Protein AF-A0A3D3JY95-F1 (afdb_monomer_lite)

Secondary structure (DSSP, 8-state):
-HHHHHHHHHHHHHHTT-TTS-GGG-EEEEETHHHHHHHHHHHH-TT--EEEEES-PPPPSSTTS--

Radius of gyration: 13.1 Å; chains: 1; bounding box: 40×19×26 Å

Sequence (67 aa):
MKDAVEDARAAMIFLRTLRDVDPGRLGILGFSRGGYIAFYNGANNPNVKAMVIMACAPGRSNRGEFF

pLDDT: mean 87.73, std 16.16, range [43.19, 98.19]

Foldseek 3Di:
DVVLLVVVVVVLVVQVVDPPHDLQAAAAEAAAVGLVSQVVCCVPPPSHPYGYRHPHDDPPPPPDPDD

Structure (mmCIF, N/CA/C/O backbone):
data_AF-A0A3D3JY95-F1
#
_entry.id   AF-A0A3D3JY95-F1
#
loop_
_atom_site.group_PDB
_atom_site.id
_atom_site.type_symbol
_atom_site.label_atom_id
_atom_site.label_alt_id
_atom_site.label_comp_id
_atom_site.label_asym_id
_atom_site.label_entity_id
_atom_site.label_seq_id
_atom_site.pdbx_PDB_ins_code
_atom_site.Cartn_x
_atom_site.Cartn_y
_atom_site.Cartn_z
_atom_site.occupancy
_atom_site.B_iso_or_equiv
_atom_site.auth_seq_id
_atom_site.auth_comp_id
_atom_site.auth_asym_id
_atom_site.auth_atom_id
_atom_site.pdbx_PDB_model_num
ATOM 1 N N . MET A 1 1 ? 13.376 4.075 -1.826 1.00 65.56 1 MET A N 1
ATOM 2 C CA . MET A 1 1 ? 12.256 3.100 -1.858 1.00 65.56 1 MET A CA 1
ATOM 3 C C . MET A 1 1 ? 11.595 2.968 -0.492 1.00 65.56 1 MET A C 1
ATOM 5 O O . MET A 1 1 ? 10.376 3.004 -0.439 1.00 65.56 1 MET A O 1
ATOM 9 N N . LYS A 1 2 ? 12.385 2.862 0.589 1.00 77.69 2 LYS A N 1
ATOM 10 C CA . LYS A 1 2 ? 11.903 2.799 1.977 1.00 77.69 2 LYS A CA 1
ATOM 11 C C . LYS A 1 2 ? 10.900 3.907 2.322 1.00 77.69 2 LYS A C 1
ATOM 13 O O . LYS A 1 2 ? 9.808 3.592 2.769 1.00 77.69 2 LYS A O 1
ATOM 18 N N . ASP A 1 3 ? 11.220 5.159 2.000 1.00 89.75 3 ASP A N 1
ATOM 19 C CA . ASP A 1 3 ? 10.337 6.293 2.315 1.00 89.75 3 ASP A CA 1
ATOM 20 C C . ASP A 1 3 ? 8.973 6.163 1.623 1.00 89.75 3 ASP A C 1
ATOM 22 O O . ASP A 1 3 ? 7.940 6.241 2.266 1.00 89.75 3 ASP A O 1
ATOM 26 N N . ALA A 1 4 ? 8.957 5.798 0.337 1.00 91.38 4 ALA A N 1
ATOM 27 C CA . ALA A 1 4 ? 7.713 5.604 -0.411 1.00 91.38 4 ALA A CA 1
ATOM 28 C C . ALA A 1 4 ? 6.870 4.410 0.088 1.00 91.38 4 ALA A C 1
ATOM 30 O O . ALA A 1 4 ? 5.647 4.405 -0.056 1.00 91.38 4 ALA A O 1
ATOM 31 N N . VAL A 1 5 ? 7.510 3.385 0.658 1.00 93.56 5 VAL A N 1
ATOM 32 C CA . VAL A 1 5 ? 6.818 2.268 1.317 1.00 93.56 5 VAL A CA 1
ATOM 33 C C . VAL A 1 5 ? 6.145 2.737 2.601 1.00 93.56 5 VAL A C 1
ATOM 35 O O . VAL A 1 5 ? 4.975 2.411 2.814 1.00 93.56 5 VAL A O 1
ATOM 38 N N . GLU A 1 6 ? 6.856 3.510 3.421 1.00 95.62 6 GLU A N 1
ATOM 39 C CA . GLU A 1 6 ? 6.323 4.064 4.665 1.00 95.62 6 GLU A CA 1
ATOM 40 C C . GLU A 1 6 ? 5.222 5.095 4.409 1.00 95.62 6 GLU A C 1
ATOM 42 O O . GLU A 1 6 ? 4.197 5.055 5.086 1.00 95.62 6 GLU A O 1
ATOM 47 N N . ASP A 1 7 ? 5.366 5.939 3.388 1.00 96.62 7 ASP A N 1
ATOM 48 C CA . ASP A 1 7 ? 4.341 6.904 2.985 1.00 96.62 7 ASP A CA 1
ATOM 49 C C . ASP A 1 7 ? 3.055 6.197 2.545 1.00 96.62 7 ASP A C 1
ATOM 51 O O . ASP A 1 7 ? 1.959 6.561 2.974 1.00 96.62 7 ASP A O 1
ATOM 55 N N . ALA A 1 8 ? 3.167 5.131 1.744 1.00 95.50 8 ALA A N 1
ATOM 56 C CA . ALA A 1 8 ? 2.011 4.325 1.354 1.00 95.50 8 ALA A CA 1
ATOM 57 C C . ALA A 1 8 ? 1.342 3.661 2.572 1.00 95.50 8 ALA A C 1
ATOM 59 O O . ALA A 1 8 ? 0.111 3.621 2.667 1.00 95.50 8 ALA A O 1
ATOM 60 N N . ARG A 1 9 ? 2.133 3.188 3.542 1.00 95.00 9 ARG A N 1
ATOM 61 C CA . ARG A 1 9 ? 1.618 2.635 4.801 1.00 95.00 9 ARG A CA 1
ATOM 62 C C . ARG A 1 9 ? 0.906 3.698 5.638 1.00 95.00 9 ARG A C 1
ATOM 64 O O . ARG A 1 9 ? -0.186 3.439 6.146 1.00 95.00 9 ARG A O 1
ATOM 71 N N . ALA A 1 10 ? 1.494 4.884 5.765 1.00 96.69 10 ALA A N 1
ATOM 72 C CA . ALA A 1 10 ? 0.923 6.012 6.490 1.00 96.69 10 ALA A CA 1
ATOM 73 C C . ALA A 1 10 ? -0.388 6.483 5.846 1.00 96.69 10 ALA A C 1
ATOM 75 O O . ALA A 1 10 ? -1.375 6.685 6.553 1.00 96.69 10 ALA A O 1
ATOM 76 N N . ALA A 1 11 ? -0.442 6.549 4.513 1.00 96.62 11 ALA A N 1
ATOM 77 C CA . ALA A 1 11 ? -1.662 6.855 3.774 1.00 96.62 11 ALA A CA 1
ATOM 78 C C . ALA A 1 11 ? -2.780 5.843 4.078 1.00 96.62 11 ALA A C 1
ATOM 80 O O . ALA A 1 11 ? -3.911 6.240 4.348 1.00 96.62 11 ALA A O 1
ATOM 81 N N . MET A 1 12 ? -2.478 4.540 4.128 1.00 95.25 12 MET A N 1
ATOM 82 C CA . MET A 1 12 ? -3.467 3.527 4.524 1.00 95.25 12 MET A CA 1
ATOM 83 C C . MET A 1 12 ? -3.936 3.679 5.974 1.00 95.25 12 MET A C 1
ATOM 85 O O . MET A 1 12 ? -5.112 3.455 6.255 1.00 95.25 12 MET A O 1
ATOM 89 N N . ILE A 1 13 ? -3.043 4.040 6.901 1.00 96.19 13 ILE A N 1
ATOM 90 C CA . ILE A 1 13 ? -3.414 4.314 8.298 1.00 96.19 13 ILE A CA 1
ATOM 91 C C . ILE A 1 13 ? -4.346 5.522 8.367 1.00 96.19 13 ILE A C 1
ATOM 93 O O . ILE A 1 13 ? -5.364 5.457 9.048 1.00 96.19 13 ILE A O 1
ATOM 97 N N . PHE A 1 14 ? -4.042 6.584 7.624 1.00 97.62 14 PHE A N 1
ATOM 98 C CA . PHE A 1 14 ? -4.896 7.762 7.537 1.00 97.62 14 PHE A CA 1
ATOM 99 C C . PHE A 1 14 ? -6.275 7.431 6.951 1.00 97.62 14 PHE A C 1
ATOM 101 O O . PHE A 1 14 ? -7.285 7.796 7.539 1.00 97.62 14 PHE A O 1
ATOM 108 N N . LEU A 1 15 ? -6.349 6.668 5.855 1.00 97.25 15 LEU A N 1
ATOM 109 C CA . LEU A 1 15 ? -7.634 6.270 5.266 1.00 97.25 15 LEU A CA 1
ATOM 110 C C . LEU A 1 15 ? -8.537 5.530 6.265 1.00 97.25 15 LEU A C 1
ATOM 112 O O . LEU A 1 15 ? -9.750 5.688 6.215 1.00 97.25 15 LEU A O 1
ATOM 116 N N . ARG A 1 16 ? -7.964 4.769 7.207 1.00 95.50 16 ARG A N 1
ATOM 117 C CA . ARG A 1 16 ? -8.720 4.058 8.255 1.00 95.50 16 ARG A CA 1
ATOM 118 C C . ARG A 1 16 ? -9.362 4.975 9.296 1.00 95.50 16 ARG A C 1
ATOM 120 O O . ARG A 1 16 ? -10.227 4.502 10.026 1.00 95.50 16 ARG A O 1
ATOM 127 N N . THR A 1 17 ? -8.937 6.233 9.409 1.00 97.19 17 THR A N 1
ATOM 128 C CA . THR A 1 17 ? -9.522 7.195 10.360 1.00 97.19 17 THR A CA 1
ATOM 129 C C . THR A 1 17 ? -10.692 7.972 9.761 1.00 97.19 17 THR A C 1
ATOM 131 O O . THR A 1 17 ? -11.427 8.637 10.492 1.00 97.19 17 THR A O 1
ATOM 134 N N . LEU A 1 18 ? -10.886 7.892 8.441 1.00 98.19 18 LEU A N 1
ATOM 135 C CA . LEU A 1 18 ? -11.959 8.588 7.747 1.00 98.19 18 LEU A CA 1
ATOM 136 C C . LEU A 1 18 ? -13.296 7.893 8.013 1.00 98.19 18 LEU A C 1
ATOM 138 O O . LEU A 1 18 ? -13.452 6.702 7.761 1.00 98.19 18 LEU A O 1
ATOM 142 N N . ARG A 1 19 ? -14.285 8.662 8.479 1.00 97.81 19 ARG A N 1
ATOM 143 C CA . ARG A 1 19 ? -15.625 8.158 8.829 1.00 97.81 19 ARG A CA 1
ATOM 144 C C . ARG A 1 19 ? -16.336 7.455 7.668 1.00 97.81 19 ARG A C 1
ATOM 146 O O . ARG A 1 19 ? -17.097 6.525 7.902 1.00 97.81 19 ARG A O 1
ATOM 153 N N . ASP A 1 20 ? -16.076 7.896 6.442 1.00 97.75 20 ASP A N 1
ATOM 154 C CA . ASP A 1 20 ? -16.763 7.412 5.241 1.00 97.75 20 ASP A CA 1
ATOM 155 C C . ASP A 1 20 ? -15.985 6.284 4.530 1.00 97.75 20 ASP A C 1
ATOM 157 O O . ASP A 1 20 ? -16.308 5.904 3.405 1.00 97.75 20 ASP A O 1
ATOM 161 N N . VAL A 1 21 ? -14.948 5.738 5.177 1.00 97.75 21 VAL A N 1
ATOM 162 C CA . VAL A 1 21 ? -14.125 4.634 4.670 1.00 97.75 21 VAL A CA 1
ATOM 163 C C . VAL A 1 21 ? -14.327 3.400 5.544 1.00 97.75 21 VAL A C 1
ATOM 165 O O . VAL A 1 21 ? -14.141 3.453 6.754 1.00 97.75 21 VAL A O 1
ATOM 168 N N . ASP A 1 22 ? -14.646 2.257 4.930 1.00 97.44 22 ASP A N 1
ATOM 169 C CA . ASP A 1 22 ? -14.651 0.967 5.626 1.00 97.44 22 ASP A CA 1
ATOM 170 C C . ASP A 1 22 ? -13.205 0.444 5.770 1.00 97.44 22 ASP A C 1
ATOM 172 O O . ASP A 1 22 ? -12.602 -0.002 4.781 1.00 97.44 22 ASP A O 1
ATOM 176 N N . PRO A 1 23 ? -12.621 0.438 6.985 1.00 95.75 23 PRO A N 1
ATOM 177 C CA . PRO A 1 23 ? -11.251 -0.025 7.193 1.00 95.75 23 PRO A CA 1
ATOM 178 C C . PRO A 1 23 ? -11.091 -1.530 6.918 1.00 95.75 23 PRO A C 1
ATOM 180 O O . PRO A 1 23 ? -9.968 -2.016 6.737 1.00 95.75 23 PRO A O 1
ATOM 183 N N . GLY A 1 24 ? -12.185 -2.291 6.882 1.00 96.56 24 GLY A N 1
ATOM 184 C CA . GLY A 1 24 ? -12.213 -3.710 6.551 1.00 96.56 24 GLY A CA 1
ATOM 185 C C . GLY A 1 24 ? -12.122 -4.013 5.054 1.00 96.56 24 GLY A C 1
ATOM 186 O O . GLY A 1 24 ? -12.014 -5.189 4.716 1.00 96.56 24 GLY A O 1
ATOM 187 N N . ARG A 1 25 ? -12.141 -3.001 4.168 1.00 97.38 25 ARG A N 1
ATOM 188 C CA . ARG A 1 25 ? -12.223 -3.168 2.698 1.00 97.38 25 ARG A CA 1
ATOM 189 C C . ARG A 1 25 ? -11.182 -2.374 1.898 1.00 97.38 25 ARG A C 1
ATOM 191 O O . ARG A 1 25 ? -11.381 -2.0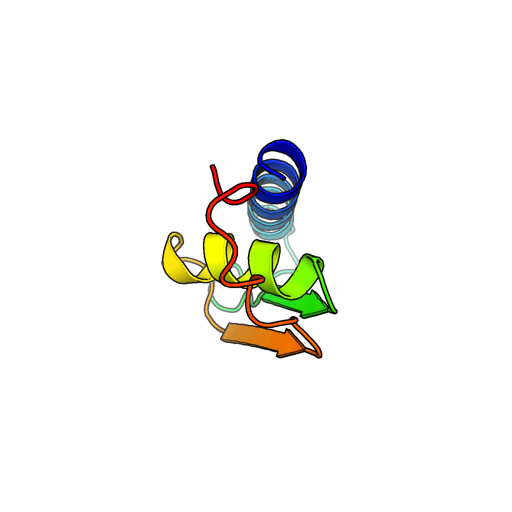90 0.721 1.00 97.38 25 ARG A O 1
ATOM 198 N N . LEU A 1 26 ? -10.055 -2.023 2.511 1.00 97.25 26 LEU A N 1
ATOM 199 C CA . LEU A 1 26 ? -8.993 -1.271 1.836 1.00 97.25 26 LEU A CA 1
ATOM 200 C C . LEU A 1 26 ? -8.091 -2.171 0.980 1.00 97.25 26 LEU A C 1
ATOM 202 O O . LEU A 1 26 ? -7.591 -3.190 1.455 1.00 97.25 26 LEU A O 1
ATOM 206 N N . GLY A 1 27 ? -7.845 -1.760 -0.264 1.00 97.19 27 GLY A N 1
ATOM 207 C CA . GLY A 1 27 ? -6.875 -2.370 -1.175 1.00 97.19 27 GLY A CA 1
ATOM 208 C C . GLY A 1 27 ? -5.780 -1.388 -1.594 1.00 97.19 27 GLY A C 1
ATOM 209 O O . GLY A 1 27 ? -5.901 -0.185 -1.371 1.00 97.19 27 GLY A O 1
ATOM 210 N N . ILE A 1 28 ? -4.714 -1.904 -2.208 1.00 97.62 28 ILE A N 1
ATOM 211 C CA . ILE A 1 28 ? -3.593 -1.108 -2.720 1.00 97.62 28 ILE A CA 1
ATOM 212 C C . ILE A 1 28 ? -3.317 -1.436 -4.188 1.00 97.62 28 ILE A C 1
ATOM 214 O O . ILE A 1 28 ? -3.372 -2.591 -4.611 1.00 97.62 28 ILE A O 1
ATOM 218 N N . LEU A 1 29 ? -3.005 -0.409 -4.969 1.00 97.06 29 LEU A N 1
ATOM 219 C CA . LEU A 1 29 ? -2.646 -0.525 -6.376 1.00 97.06 29 LEU A CA 1
ATOM 220 C C . LEU A 1 29 ? -1.322 0.189 -6.624 1.00 97.06 29 LEU A C 1
ATOM 222 O O . LEU A 1 29 ? -1.077 1.266 -6.085 1.00 97.06 29 LEU A O 1
ATOM 226 N N . GLY A 1 30 ? -0.482 -0.406 -7.467 1.00 96.19 30 GLY A N 1
ATOM 227 C CA . GLY A 1 30 ? 0.803 0.162 -7.841 1.00 96.19 30 GLY A CA 1
ATOM 228 C C . GLY A 1 30 ? 1.130 -0.039 -9.317 1.00 96.19 30 GLY A C 1
ATOM 229 O O . GLY A 1 30 ? 1.019 -1.150 -9.832 1.00 96.19 30 GLY A O 1
ATOM 230 N N . PHE A 1 31 ? 1.580 1.027 -9.984 1.00 95.44 31 PHE A N 1
ATOM 231 C CA . PHE A 1 31 ? 2.048 1.003 -11.373 1.00 95.44 31 PHE A CA 1
ATOM 232 C C . PHE A 1 31 ? 3.570 1.155 -11.457 1.00 95.44 31 PHE A C 1
ATOM 234 O O . PHE A 1 31 ? 4.142 2.004 -10.767 1.00 95.44 31 PHE A O 1
ATOM 241 N N . SER A 1 32 ? 4.232 0.380 -12.322 1.00 93.19 32 SER A N 1
ATOM 242 C CA . SER A 1 32 ? 5.688 0.427 -12.518 1.00 93.19 32 SER A CA 1
ATOM 243 C C . SER A 1 32 ? 6.426 0.231 -11.182 1.00 93.19 32 SER A C 1
ATOM 245 O O . SER A 1 32 ? 6.170 -0.751 -10.485 1.00 93.19 32 SER A O 1
ATOM 247 N N . ARG A 1 33 ? 7.282 1.169 -10.755 1.00 90.25 33 ARG A N 1
ATOM 248 C CA . ARG A 1 33 ? 7.916 1.162 -9.421 1.00 90.25 33 ARG A CA 1
ATOM 249 C C . ARG A 1 33 ? 6.897 1.098 -8.273 1.00 90.25 33 ARG A C 1
ATOM 251 O O . ARG A 1 33 ? 7.172 0.482 -7.246 1.00 90.25 33 ARG A O 1
ATOM 258 N N . GLY A 1 34 ? 5.713 1.683 -8.454 1.00 93.00 34 GLY A N 1
ATOM 259 C CA . GLY A 1 34 ? 4.606 1.589 -7.504 1.00 93.00 34 GLY A CA 1
ATOM 260 C C . GLY A 1 34 ? 4.135 0.153 -7.280 1.00 93.00 34 GLY A C 1
ATOM 261 O O . GLY A 1 34 ? 3.689 -0.162 -6.185 1.00 93.00 34 GLY A O 1
ATOM 262 N N . GLY A 1 35 ? 4.289 -0.733 -8.269 1.00 94.56 35 GLY A 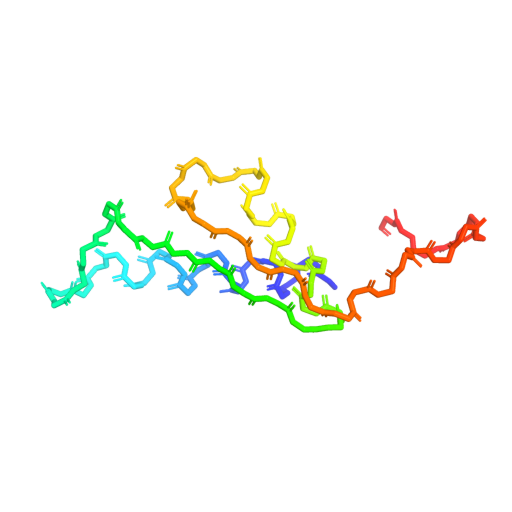N 1
ATOM 263 C CA . GLY A 1 35 ? 3.967 -2.154 -8.135 1.00 94.56 35 GLY A CA 1
ATOM 264 C C . GLY A 1 35 ? 4.784 -2.842 -7.040 1.00 94.56 35 GLY A C 1
ATOM 265 O O . GLY A 1 35 ? 4.227 -3.596 -6.250 1.00 94.56 35 GLY A O 1
ATOM 266 N N . TYR A 1 36 ? 6.071 -2.503 -6.911 1.00 92.50 36 TYR A N 1
ATOM 267 C CA . TYR A 1 36 ? 6.916 -2.982 -5.812 1.00 92.50 36 TYR A CA 1
ATOM 268 C C . TYR A 1 36 ? 6.502 -2.421 -4.451 1.00 92.50 36 TYR A C 1
ATOM 270 O O . TYR A 1 36 ? 6.514 -3.143 -3.457 1.00 92.50 36 TYR A O 1
ATOM 278 N N . ILE A 1 37 ? 6.125 -1.143 -4.398 1.00 93.69 37 ILE A N 1
ATOM 279 C CA . ILE A 1 37 ? 5.654 -0.498 -3.164 1.00 93.69 37 ILE A CA 1
ATOM 280 C C . ILE A 1 37 ? 4.343 -1.144 -2.695 1.00 93.69 37 ILE A C 1
ATOM 282 O O . ILE A 1 37 ? 4.199 -1.458 -1.512 1.00 93.69 37 ILE A O 1
ATOM 286 N N . ALA A 1 38 ? 3.419 -1.378 -3.632 1.00 95.50 38 ALA A N 1
ATOM 287 C CA . ALA A 1 38 ? 2.162 -2.075 -3.398 1.00 95.50 38 ALA A CA 1
ATOM 288 C C . ALA A 1 38 ? 2.405 -3.519 -2.947 1.00 95.50 38 ALA A C 1
ATOM 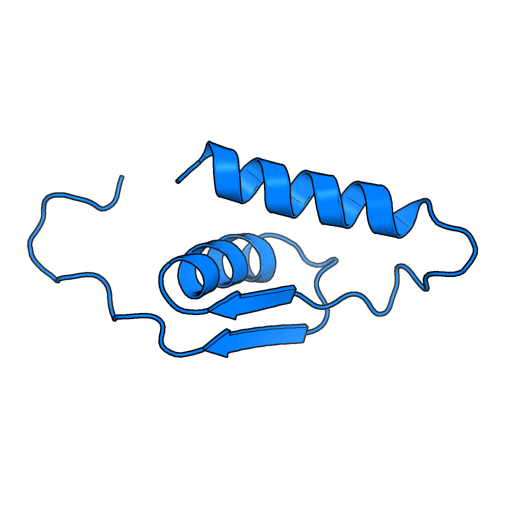290 O O . ALA A 1 38 ? 1.817 -3.932 -1.953 1.00 95.50 38 ALA A O 1
ATOM 291 N N . PHE A 1 39 ? 3.321 -4.240 -3.606 1.00 94.00 39 PHE A N 1
ATOM 292 C CA . PHE A 1 39 ? 3.731 -5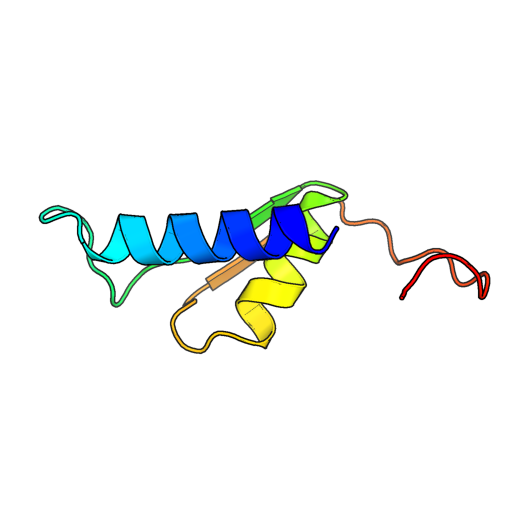.590 -3.215 1.00 94.00 39 PHE A CA 1
ATOM 293 C C . PHE A 1 39 ? 4.253 -5.646 -1.782 1.00 94.00 39 PHE A C 1
ATOM 295 O O . PHE A 1 39 ? 3.753 -6.423 -0.972 1.00 94.00 39 PHE A O 1
ATOM 302 N N . TYR A 1 40 ? 5.225 -4.795 -1.448 1.00 93.31 40 TYR A N 1
ATOM 303 C CA . TYR A 1 40 ? 5.836 -4.793 -0.123 1.00 93.31 40 TYR A CA 1
ATOM 304 C C . TYR A 1 40 ? 4.818 -4.465 0.978 1.00 93.31 40 TYR A C 1
ATOM 306 O O . TYR A 1 40 ? 4.803 -5.124 2.017 1.00 93.31 40 TYR A O 1
ATOM 314 N N . ASN A 1 41 ? 3.943 -3.481 0.747 1.00 94.62 41 ASN A N 1
ATOM 315 C CA . ASN A 1 41 ? 2.884 -3.136 1.693 1.00 94.62 41 ASN A CA 1
ATOM 316 C C . ASN A 1 41 ? 1.823 -4.236 1.799 1.00 94.62 41 ASN A C 1
ATOM 318 O O . ASN A 1 41 ? 1.446 -4.595 2.907 1.00 94.62 41 ASN A O 1
ATOM 322 N N . GLY A 1 42 ? 1.343 -4.781 0.681 1.00 94.88 42 GLY A N 1
ATOM 323 C CA . GLY A 1 42 ? 0.296 -5.802 0.675 1.00 94.88 42 GLY A CA 1
ATOM 324 C C . GLY A 1 42 ? 0.746 -7.130 1.281 1.00 94.88 42 GLY A C 1
ATOM 325 O O . GLY A 1 42 ? -0.001 -7.730 2.047 1.00 94.88 42 GLY A O 1
ATOM 326 N N . ALA A 1 43 ? 1.980 -7.562 1.007 1.00 94.12 43 ALA A N 1
ATOM 327 C CA . ALA A 1 43 ? 2.520 -8.817 1.532 1.00 94.12 43 ALA A CA 1
ATOM 328 C C . ALA A 1 43 ? 2.786 -8.778 3.049 1.00 94.12 43 ALA A C 1
ATOM 330 O O . ALA A 1 43 ? 2.657 -9.802 3.714 1.00 94.12 43 ALA A O 1
ATOM 331 N N . ASN A 1 44 ? 3.134 -7.610 3.602 1.00 92.06 44 ASN A N 1
ATOM 332 C CA . ASN A 1 44 ? 3.496 -7.455 5.018 1.00 92.06 44 ASN A CA 1
ATOM 333 C C . ASN A 1 44 ? 2.390 -6.824 5.878 1.00 92.06 44 ASN A C 1
ATOM 335 O O . ASN A 1 44 ? 2.613 -6.543 7.056 1.00 92.06 44 ASN A O 1
ATOM 339 N N . ASN A 1 45 ? 1.205 -6.567 5.317 1.00 91.12 45 ASN A N 1
ATOM 340 C CA . ASN A 1 45 ? 0.129 -5.889 6.030 1.00 91.12 45 ASN A CA 1
ATOM 341 C C . ASN A 1 45 ? -1.216 -6.622 5.865 1.00 91.12 45 ASN A C 1
ATOM 343 O O . ASN A 1 45 ? -1.897 -6.425 4.857 1.00 91.12 45 ASN A O 1
ATOM 347 N N . PRO A 1 46 ? -1.683 -7.386 6.874 1.00 90.56 46 PRO A N 1
ATOM 348 C CA . PRO A 1 46 ? -2.935 -8.156 6.789 1.00 90.56 46 PRO A CA 1
ATOM 349 C C . PRO A 1 46 ? -4.192 -7.274 6.671 1.00 90.56 46 PRO A C 1
ATOM 351 O O . PRO A 1 46 ? -5.307 -7.746 6.424 1.00 90.56 46 PRO A O 1
ATOM 354 N N . ASN A 1 47 ? -4.031 -5.969 6.869 1.00 92.31 47 ASN A N 1
ATOM 355 C CA . ASN A 1 47 ? -5.073 -4.972 6.707 1.00 92.31 47 ASN A CA 1
ATOM 356 C C . ASN A 1 47 ? -5.333 -4.593 5.237 1.00 92.31 47 ASN A C 1
ATOM 358 O O . ASN A 1 47 ? -6.350 -3.956 4.961 1.00 92.31 47 ASN A O 1
ATOM 362 N N . VAL A 1 48 ? -4.463 -4.993 4.306 1.00 96.31 48 VAL A N 1
ATOM 363 C CA . VAL A 1 48 ? -4.673 -4.856 2.859 1.00 96.31 48 VAL A CA 1
ATOM 364 C C . VAL A 1 48 ? -5.472 -6.054 2.358 1.00 96.31 48 VAL A C 1
ATOM 366 O O . VAL A 1 48 ? -5.071 -7.199 2.541 1.00 96.31 48 VAL A O 1
ATOM 369 N N . LYS A 1 49 ? -6.630 -5.799 1.751 1.00 97.06 49 LYS A N 1
ATOM 370 C CA . LYS A 1 49 ? -7.595 -6.840 1.352 1.00 97.06 49 LYS A CA 1
ATOM 371 C C . LYS A 1 49 ? -7.523 -7.216 -0.116 1.00 97.06 49 LYS A C 1
ATOM 373 O O . LYS A 1 49 ? -7.966 -8.292 -0.496 1.00 97.06 49 LYS A O 1
ATOM 378 N N . ALA A 1 50 ? -6.955 -6.338 -0.928 1.00 97.19 50 ALA A N 1
ATOM 379 C CA . ALA A 1 50 ? -6.697 -6.583 -2.333 1.00 97.19 50 ALA A CA 1
ATOM 380 C C . ALA A 1 50 ? -5.425 -5.848 -2.747 1.00 97.19 50 ALA A C 1
ATOM 382 O O . ALA A 1 50 ? -5.131 -4.762 -2.243 1.00 97.19 50 ALA A O 1
ATOM 383 N N . MET A 1 51 ? -4.687 -6.439 -3.679 1.00 96.69 51 MET A N 1
ATOM 384 C CA . MET A 1 51 ? -3.450 -5.882 -4.200 1.00 96.69 51 MET A CA 1
ATOM 385 C C . MET A 1 51 ? -3.440 -5.993 -5.721 1.00 96.69 51 MET A C 1
ATOM 387 O O . MET A 1 51 ? -3.625 -7.083 -6.259 1.00 96.69 51 MET A O 1
ATOM 391 N N . VAL A 1 52 ? -3.211 -4.873 -6.407 1.00 97.31 52 VAL A N 1
ATOM 392 C CA . VAL A 1 52 ? -3.108 -4.814 -7.871 1.00 97.31 52 VAL A CA 1
ATOM 393 C C . VAL A 1 52 ? -1.725 -4.303 -8.261 1.00 97.31 52 VAL A C 1
ATOM 395 O O . VAL A 1 52 ? -1.324 -3.199 -7.894 1.00 97.31 52 VAL A O 1
ATOM 398 N N . ILE A 1 53 ? -0.996 -5.109 -9.029 1.00 96.44 53 ILE A N 1
ATOM 399 C CA . ILE A 1 53 ? 0.357 -4.806 -9.501 1.00 96.44 53 ILE A CA 1
ATOM 400 C C . ILE A 1 53 ? 0.298 -4.639 -11.016 1.00 96.44 53 ILE A C 1
ATOM 402 O O . ILE A 1 53 ? -0.048 -5.576 -11.731 1.00 96.44 53 ILE A O 1
ATOM 406 N N . MET A 1 54 ? 0.638 -3.450 -11.514 1.00 95.75 54 MET A N 1
ATOM 407 C CA . MET A 1 54 ? 0.527 -3.112 -12.935 1.00 95.75 54 MET A CA 1
ATOM 408 C C . MET A 1 54 ? 1.878 -2.714 -13.516 1.00 95.75 54 MET A C 1
ATOM 410 O O . MET A 1 54 ? 2.550 -1.834 -12.981 1.00 95.75 54 MET A O 1
ATOM 414 N N . ALA A 1 55 ? 2.264 -3.338 -14.633 1.00 93.50 55 ALA A N 1
ATOM 415 C CA . ALA A 1 55 ? 3.508 -3.052 -15.359 1.00 93.50 55 ALA A CA 1
ATOM 416 C C . ALA A 1 55 ? 4.760 -2.983 -14.457 1.00 93.50 55 ALA A C 1
ATOM 418 O O . ALA A 1 55 ? 5.686 -2.212 -14.712 1.00 93.50 55 ALA A O 1
ATOM 419 N N . CYS A 1 56 ? 4.776 -3.758 -13.370 1.00 90.56 56 CYS A N 1
ATOM 420 C CA . CYS A 1 56 ? 5.920 -3.843 -12.477 1.00 90.56 56 CYS A CA 1
ATOM 421 C C . CYS A 1 56 ? 7.006 -4.645 -13.186 1.00 90.56 56 CYS A C 1
ATOM 423 O O . CYS A 1 56 ? 6.818 -5.830 -13.460 1.00 90.56 56 CYS A O 1
ATOM 425 N N . ALA A 1 57 ? 8.123 -3.999 -13.515 1.00 77.44 57 ALA A N 1
ATOM 426 C CA . ALA A 1 57 ? 9.246 -4.714 -14.095 1.00 77.44 57 ALA A CA 1
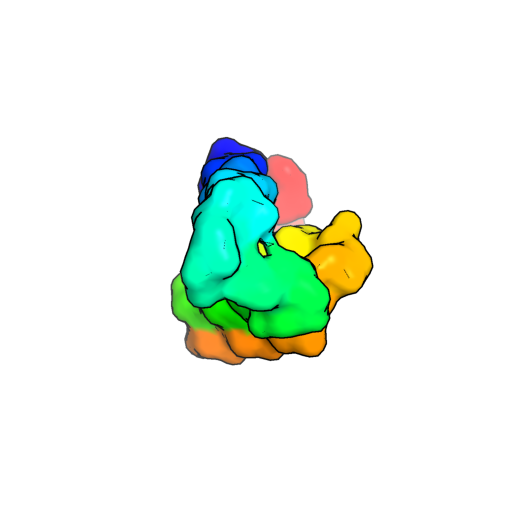ATOM 427 C C . ALA A 1 57 ? 9.731 -5.771 -13.087 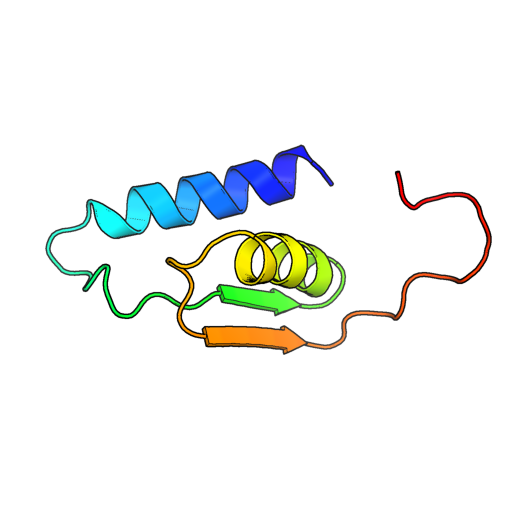1.00 77.44 57 ALA A C 1
ATOM 429 O O . ALA A 1 57 ? 9.881 -5.433 -11.910 1.00 77.44 57 ALA A O 1
ATOM 430 N N . PRO A 1 58 ? 9.990 -7.023 -13.503 1.00 66.38 58 PRO A N 1
ATOM 431 C CA . PRO A 1 58 ? 10.725 -7.946 -12.658 1.00 66.38 58 PRO A CA 1
ATOM 432 C C . PRO A 1 58 ? 12.085 -7.310 -12.376 1.00 66.38 58 PRO A C 1
ATOM 434 O O . PRO A 1 58 ? 12.746 -6.792 -13.282 1.00 66.38 58 PRO A O 1
ATOM 437 N N . GLY A 1 59 ? 12.457 -7.271 -11.104 1.00 62.41 59 GLY A N 1
ATOM 438 C CA . GLY A 1 59 ? 13.688 -6.653 -10.649 1.00 62.41 59 GLY A CA 1
ATOM 439 C C . GLY A 1 59 ? 14.837 -7.204 -11.470 1.00 62.41 59 GLY A C 1
ATOM 440 O O . GLY A 1 59 ? 14.934 -8.417 -11.663 1.00 62.41 59 GLY A O 1
ATOM 441 N N . ARG A 1 60 ? 15.656 -6.311 -12.037 1.00 57.38 60 ARG A N 1
ATOM 442 C CA . ARG A 1 60 ? 16.791 -6.726 -12.861 1.00 57.38 60 ARG A CA 1
ATOM 443 C C . ARG A 1 60 ? 17.625 -7.694 -12.031 1.00 57.38 60 ARG A C 1
ATOM 445 O O . ARG A 1 60 ? 18.133 -7.313 -10.982 1.00 57.38 60 ARG A O 1
ATOM 452 N N . SER A 1 61 ? 17.786 -8.927 -12.502 1.00 53.28 61 SER A N 1
ATOM 453 C CA . SER A 1 61 ? 18.569 -9.978 -11.841 1.00 53.28 61 SER A CA 1
ATOM 454 C C . SER A 1 61 ? 20.084 -9.713 -11.864 1.00 53.28 61 SER A C 1
ATOM 456 O O . SER A 1 61 ? 20.876 -10.652 -11.841 1.00 53.28 61 SER A O 1
ATOM 458 N N . ASN A 1 62 ? 20.508 -8.449 -11.911 1.00 45.16 62 ASN A N 1
ATOM 459 C CA . ASN A 1 62 ? 21.888 -8.061 -11.683 1.00 45.16 62 ASN A CA 1
ATOM 460 C C . ASN A 1 62 ? 22.000 -7.635 -10.222 1.00 45.16 62 ASN A C 1
ATOM 462 O O . ASN A 1 62 ? 21.391 -6.658 -9.796 1.00 45.16 62 ASN A O 1
ATOM 466 N N . ARG A 1 63 ? 22.751 -8.436 -9.463 1.00 51.75 63 ARG A N 1
ATOM 467 C CA . ARG A 1 63 ? 23.043 -8.326 -8.027 1.00 51.75 63 ARG A CA 1
ATOM 468 C C . ARG A 1 63 ? 23.614 -6.950 -7.630 1.00 51.75 63 ARG A C 1
ATOM 470 O O . ARG A 1 63 ? 24.810 -6.853 -7.380 1.00 51.75 63 ARG A O 1
ATOM 477 N N . GLY A 1 64 ? 22.798 -5.897 -7.589 1.00 46.28 64 GLY A N 1
ATOM 478 C CA . GLY A 1 64 ? 23.308 -4.555 -7.285 1.00 46.28 64 GLY A CA 1
ATOM 479 C C . GLY A 1 64 ? 22.329 -3.520 -6.735 1.00 46.28 64 GLY A C 1
ATOM 480 O O . GLY A 1 64 ? 22.793 -2.589 -6.096 1.00 46.28 64 GLY A O 1
ATOM 481 N N . GLU A 1 65 ? 21.012 -3.652 -6.915 1.00 43.19 65 GLU A N 1
ATOM 482 C CA . GLU A 1 65 ? 20.081 -2.568 -6.530 1.00 43.19 65 GLU A CA 1
ATOM 483 C C . GLU A 1 65 ? 18.798 -3.060 -5.847 1.00 43.19 65 GLU A C 1
ATOM 485 O O . GLU A 1 65 ? 17.704 -2.567 -6.113 1.00 43.19 65 GLU A O 1
ATOM 490 N N . PHE A 1 66 ? 18.911 -4.050 -4.963 1.00 47.41 66 PHE A N 1
ATOM 491 C CA . PHE A 1 66 ? 17.761 -4.518 -4.183 1.00 47.41 66 PHE A CA 1
ATOM 492 C C . PHE A 1 66 ? 18.107 -4.777 -2.718 1.00 47.41 66 PHE A C 1
ATOM 494 O O . PHE A 1 66 ? 17.812 -5.861 -2.238 1.00 47.41 66 PHE A O 1
ATOM 501 N N . PHE A 1 67 ? 18.702 -3.798 -2.026 1.00 44.38 67 PHE A N 1
ATOM 502 C CA . PHE A 1 67 ? 18.614 -3.624 -0.566 1.00 44.38 67 PHE A CA 1
ATOM 503 C C . PHE A 1 67 ? 18.739 -2.140 -0.215 1.00 44.38 67 PHE A C 1
ATOM 505 O O . PHE A 1 67 ? 19.682 -1.503 -0.733 1.00 44.38 67 PHE A O 1
#